Protein AF-A0A2Z6D5C2-F1 (afdb_monomer)

Secondary structure (DSSP, 8-state):
------------SS-----------HHHHHHHHHHHHHTT--HHHHHHHHHHHHHHHHHHTT--

Foldseek 3Di:
DDDPPDPDDPDDDDDPDDDDDDDDPPVVVVVLVVVCVVVVHDSVVVVVVVVVVVVVVVVVVVVD

Sequence (64 aa):
MEEKKKPGRPSTNKDDSVFVRARVPREVHKAFKLACTEDDLVMEDVIRDLINEWLTKRDKKKSV

Mean predicted aligned error: 11.24 Å

pLDDT: mean 81.66, std 18.23, range [43.03, 97.62]

Radius of gyration: 18.18 Å; Cα contacts (8 Å, |Δi|>4): 8; chains: 1; bounding box: 37×56×36 Å

Structure (mmCIF, N/CA/C/O backbone):
data_AF-A0A2Z6D5C2-F1
#
_entry.id   AF-A0A2Z6D5C2-F1
#
loop_
_atom_site.group_PDB
_atom_site.id
_atom_site.type_symbol
_atom_site.label_atom_id
_atom_site.label_alt_id
_atom_site.label_comp_id
_atom_site.label_asym_id
_atom_site.label_entity_id
_atom_site.label_seq_id
_atom_site.pdbx_PDB_ins_code
_atom_site.Cartn_x
_atom_site.Cartn_y
_atom_site.Cartn_z
_atom_site.occupancy
_atom_site.B_iso_or_equiv
_atom_site.auth_seq_id
_atom_site.auth_comp_id
_atom_site.auth_asym_id
_atom_site.auth_atom_id
_atom_site.pdbx_PDB_model_num
ATOM 1 N N . MET A 1 1 ? 15.457 -48.053 6.673 1.00 43.03 1 MET A N 1
ATOM 2 C CA . MET A 1 1 ? 14.959 -46.954 5.819 1.00 43.03 1 MET A CA 1
ATOM 3 C C . MET A 1 1 ? 15.116 -45.687 6.632 1.00 43.03 1 MET A C 1
ATOM 5 O O . MET A 1 1 ? 14.246 -45.367 7.424 1.00 43.03 1 MET A O 1
ATOM 9 N N . GLU A 1 2 ? 16.288 -45.064 6.562 1.00 44.94 2 GLU A N 1
ATOM 10 C CA . GLU A 1 2 ? 16.599 -43.886 7.373 1.00 44.94 2 GLU A CA 1
ATOM 11 C C . GLU A 1 2 ? 16.225 -42.627 6.594 1.00 44.94 2 GLU A C 1
ATOM 13 O O . GLU A 1 2 ? 16.728 -42.371 5.496 1.00 44.94 2 GLU A O 1
ATOM 18 N N . GLU A 1 3 ? 15.280 -41.875 7.152 1.00 46.59 3 GLU A N 1
ATOM 19 C CA . GLU A 1 3 ? 14.843 -40.581 6.650 1.00 46.59 3 GLU A CA 1
ATOM 20 C C . GLU A 1 3 ? 16.038 -39.628 6.556 1.00 46.59 3 GLU A C 1
ATOM 22 O O . GLU A 1 3 ? 16.626 -39.209 7.556 1.00 46.59 3 GLU A O 1
ATOM 27 N N . LYS A 1 4 ? 16.400 -39.251 5.327 1.00 50.22 4 LYS A N 1
ATOM 28 C CA . LYS A 1 4 ? 17.405 -38.217 5.086 1.00 50.22 4 LYS A CA 1
ATOM 29 C C . LYS A 1 4 ? 16.838 -36.863 5.512 1.00 50.22 4 LYS A C 1
ATOM 31 O O . LYS A 1 4 ? 16.169 -36.183 4.734 1.00 50.22 4 LYS A O 1
ATOM 36 N N . LYS A 1 5 ? 17.139 -36.465 6.753 1.00 50.62 5 LYS A N 1
ATOM 37 C CA . LYS A 1 5 ? 17.011 -35.091 7.255 1.00 50.62 5 LYS A CA 1
ATOM 38 C C . LYS A 1 5 ? 17.717 -34.159 6.264 1.00 50.62 5 LYS A C 1
ATOM 40 O O . LYS A 1 5 ? 18.940 -34.179 6.143 1.00 50.62 5 LYS A O 1
ATOM 45 N N . LYS A 1 6 ? 16.940 -33.376 5.510 1.00 61.34 6 LYS A N 1
ATOM 46 C CA . LYS A 1 6 ? 17.477 -32.336 4.622 1.00 61.34 6 LYS A CA 1
ATOM 47 C C . LYS A 1 6 ? 18.313 -31.386 5.486 1.00 61.34 6 LYS A C 1
ATOM 49 O O . LYS A 1 6 ? 17.786 -30.934 6.505 1.00 61.34 6 LYS A O 1
ATOM 54 N N . PRO A 1 7 ? 19.575 -31.086 5.135 1.00 53.94 7 PRO A N 1
ATOM 55 C CA . PRO A 1 7 ? 20.364 -30.145 5.909 1.00 53.94 7 PRO A CA 1
ATOM 56 C C . PRO A 1 7 ? 19.666 -28.789 5.823 1.00 53.94 7 PRO A C 1
ATOM 58 O O . PRO A 1 7 ? 19.607 -28.164 4.762 1.00 53.94 7 PRO A O 1
ATOM 61 N N . GLY A 1 8 ? 19.060 -28.379 6.940 1.00 59.34 8 GLY A N 1
ATOM 62 C CA . GLY A 1 8 ? 18.597 -27.015 7.121 1.00 59.34 8 GLY A CA 1
ATOM 63 C C . GLY A 1 8 ? 19.788 -26.110 6.863 1.00 59.34 8 GLY A C 1
ATOM 64 O O . GLY A 1 8 ? 20.841 -26.283 7.473 1.00 59.34 8 GLY A O 1
ATOM 65 N N . ARG A 1 9 ? 19.647 -25.215 5.886 1.00 62.00 9 ARG A N 1
ATOM 66 C CA . ARG A 1 9 ? 20.682 -24.250 5.531 1.00 62.00 9 ARG A CA 1
ATOM 67 C C . ARG A 1 9 ? 21.017 -23.447 6.796 1.00 62.00 9 ARG A C 1
ATOM 69 O O . ARG A 1 9 ? 20.109 -22.801 7.318 1.00 62.00 9 ARG A O 1
ATOM 76 N N . PRO A 1 10 ? 22.262 -23.466 7.296 1.00 60.81 10 PRO A N 1
ATOM 77 C CA . PRO A 1 10 ? 22.651 -22.539 8.342 1.00 60.81 10 PRO A CA 1
ATOM 78 C C . PRO A 1 10 ? 22.683 -21.150 7.703 1.00 60.81 10 PRO A C 1
ATOM 80 O O . PRO A 1 10 ? 23.501 -20.893 6.823 1.00 60.81 10 PRO A O 1
ATOM 83 N N . SER A 1 11 ? 21.744 -20.283 8.076 1.00 59.62 11 SER A N 1
ATOM 84 C CA . SER A 1 11 ? 21.791 -18.878 7.679 1.00 59.62 11 SER A CA 1
ATOM 85 C C . SER A 1 11 ? 22.398 -18.109 8.836 1.00 59.62 11 SER A C 1
ATOM 87 O O . SER A 1 11 ? 21.722 -17.753 9.794 1.00 59.62 11 SER A O 1
ATOM 89 N N . THR A 1 12 ? 23.710 -17.931 8.778 1.00 68.62 12 THR A N 1
ATOM 90 C CA . THR A 1 12 ? 24.379 -16.890 9.543 1.00 68.62 12 THR A CA 1
ATOM 91 C C . THR A 1 12 ? 24.219 -15.563 8.793 1.00 68.62 12 THR A C 1
ATOM 93 O O . THR A 1 12 ? 24.347 -15.529 7.570 1.00 68.62 12 THR A O 1
ATOM 96 N N . ASN A 1 13 ? 24.030 -14.485 9.565 1.00 53.03 13 ASN A N 1
ATOM 97 C CA . ASN A 1 13 ? 24.507 -13.111 9.331 1.00 53.03 13 ASN A CA 1
ATOM 98 C C . ASN A 1 13 ? 23.465 -12.004 9.017 1.00 53.03 13 ASN A C 1
ATOM 100 O O . ASN A 1 13 ? 22.908 -11.977 7.927 1.00 53.03 13 ASN A O 1
ATOM 104 N N . LYS A 1 14 ? 23.372 -11.070 9.990 1.00 53.84 14 LYS A N 1
ATOM 105 C CA . LYS A 1 14 ? 22.897 -9.663 10.017 1.00 53.84 14 LYS A CA 1
ATOM 106 C 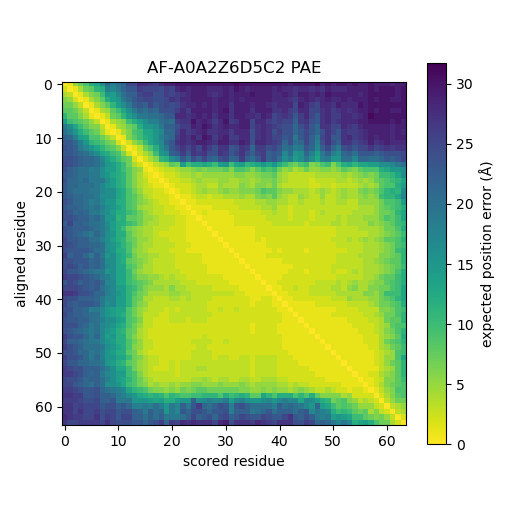C . LYS A 1 14 ? 21.508 -9.360 9.436 1.00 53.84 14 LYS A C 1
ATOM 108 O O . LYS A 1 14 ? 21.286 -9.543 8.251 1.00 53.84 14 LYS A O 1
ATOM 113 N N . ASP A 1 15 ? 20.659 -8.812 10.305 1.00 60.50 15 ASP A N 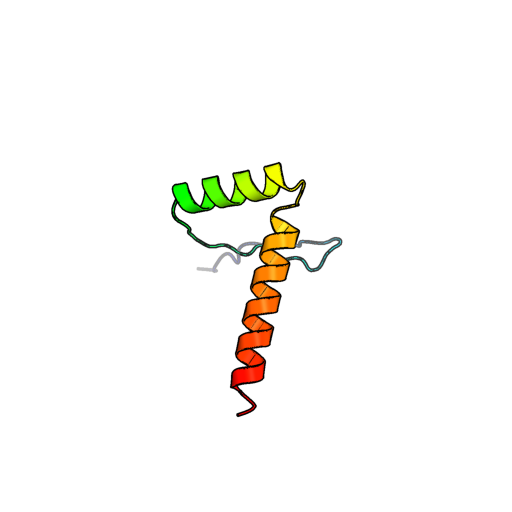1
ATOM 114 C CA . ASP A 1 15 ? 19.213 -8.585 10.189 1.00 60.50 15 ASP A CA 1
ATOM 115 C C . ASP A 1 15 ? 18.367 -9.848 10.412 1.00 60.50 15 ASP A C 1
ATOM 117 O O . ASP A 1 15 ? 18.258 -10.715 9.549 1.00 60.50 15 ASP A O 1
ATOM 121 N N . ASP A 1 16 ? 17.707 -9.925 11.576 1.00 79.62 16 ASP A N 1
ATOM 122 C CA . ASP A 1 16 ? 16.613 -10.858 11.914 1.00 79.62 16 ASP A CA 1
ATOM 123 C C . ASP A 1 16 ? 15.346 -10.615 11.054 1.00 79.62 16 ASP A C 1
ATOM 125 O O . ASP A 1 16 ? 14.205 -10.735 11.503 1.00 79.62 16 ASP A O 1
ATOM 129 N N . SER A 1 17 ? 15.534 -10.238 9.793 1.00 80.88 17 SER A N 1
ATOM 130 C CA . SER A 1 17 ? 14.482 -9.917 8.843 1.00 80.88 17 SER A CA 1
ATOM 131 C C . SER A 1 17 ? 14.031 -11.182 8.119 1.00 80.88 17 SER A C 1
ATOM 133 O O . SER A 1 17 ? 14.829 -11.968 7.603 1.00 80.88 17 SER A O 1
ATOM 135 N N . VAL A 1 18 ? 12.714 -11.389 8.066 1.00 88.12 18 VAL A N 1
ATOM 136 C CA . VAL A 1 18 ? 12.084 -12.537 7.402 1.00 88.12 18 VAL A CA 1
ATOM 137 C C . VAL A 1 18 ? 11.178 -12.078 6.263 1.00 88.12 18 VAL A C 1
ATOM 139 O O . VAL A 1 18 ? 10.449 -11.097 6.378 1.00 88.12 18 VAL A O 1
ATOM 142 N N . PHE A 1 19 ? 11.178 -12.820 5.153 1.00 87.00 19 PHE A N 1
ATOM 143 C CA . PHE A 1 19 ? 10.329 -12.500 4.004 1.00 87.00 19 PHE A CA 1
ATOM 144 C C . PHE A 1 19 ? 8.850 -12.789 4.280 1.00 87.00 19 PHE A C 1
ATOM 146 O O . PHE A 1 19 ? 8.466 -13.933 4.545 1.00 87.00 19 PHE A O 1
ATOM 153 N N . VAL A 1 20 ? 7.999 -11.784 4.075 1.00 87.62 20 VAL A N 1
ATOM 154 C CA . VAL A 1 20 ? 6.541 -11.949 4.060 1.00 87.62 20 VAL A CA 1
ATOM 155 C C . VAL A 1 20 ? 6.113 -12.478 2.689 1.00 87.62 20 VAL A C 1
ATOM 157 O O . VAL A 1 20 ? 6.064 -11.749 1.701 1.00 87.62 20 VAL A O 1
ATOM 160 N N . ARG A 1 21 ? 5.817 -13.780 2.599 1.00 89.44 21 ARG A N 1
ATOM 161 C CA . ARG A 1 21 ? 5.338 -14.406 1.354 1.00 89.44 21 ARG A CA 1
ATOM 162 C C . ARG A 1 21 ? 3.815 -14.333 1.274 1.00 89.44 21 ARG A C 1
ATOM 164 O O . ARG A 1 21 ? 3.128 -15.050 1.995 1.00 89.44 21 ARG A O 1
ATOM 171 N N . ALA A 1 22 ? 3.295 -13.530 0.349 1.00 89.94 22 ALA A N 1
ATOM 172 C CA . ALA A 1 22 ? 1.865 -13.425 0.066 1.00 89.94 22 ALA A CA 1
ATOM 173 C C . ALA A 1 22 ? 1.592 -13.465 -1.442 1.00 89.94 22 ALA A C 1
ATOM 175 O O . ALA A 1 22 ? 2.444 -13.112 -2.257 1.00 89.94 22 ALA A O 1
ATOM 176 N N . ARG A 1 23 ? 0.386 -13.901 -1.819 1.00 94.50 23 ARG A N 1
ATOM 177 C CA . ARG A 1 23 ? -0.114 -13.762 -3.190 1.00 94.50 23 ARG A CA 1
ATOM 178 C C . ARG A 1 23 ? -1.019 -12.545 -3.255 1.00 94.50 23 ARG A C 1
ATOM 180 O O . ARG A 1 23 ? -1.967 -12.448 -2.484 1.00 94.50 23 ARG A O 1
ATOM 187 N N . VAL A 1 24 ? -0.744 -11.667 -4.207 1.00 93.12 24 VAL A N 1
ATOM 188 C CA . VAL A 1 24 ? -1.584 -10.514 -4.530 1.00 93.12 24 VAL A CA 1
ATOM 189 C C . VAL A 1 24 ? -1.893 -10.520 -6.027 1.00 93.12 24 VAL A C 1
ATOM 191 O O . VAL A 1 24 ? -1.093 -11.049 -6.809 1.00 93.12 24 VAL A O 1
ATOM 194 N N . PRO A 1 25 ? -3.030 -9.954 -6.461 1.00 97.62 25 PRO A N 1
ATOM 195 C CA . PRO A 1 25 ? -3.297 -9.762 -7.880 1.00 97.62 25 PRO A CA 1
ATOM 196 C C . PRO A 1 25 ? -2.182 -8.945 -8.545 1.00 97.62 25 PRO A C 1
ATOM 198 O O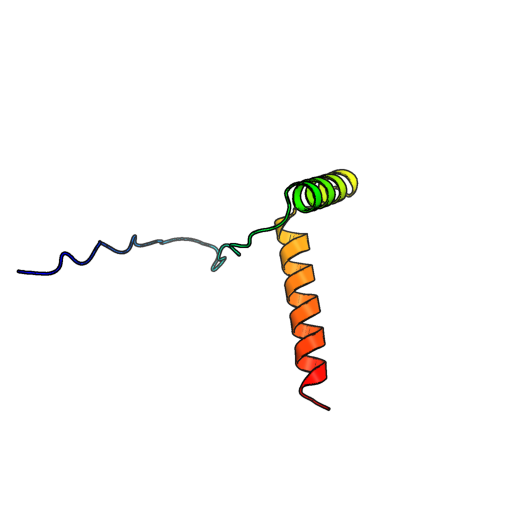 . PRO A 1 25 ? -1.647 -8.001 -7.958 1.00 97.62 25 PRO A O 1
ATOM 201 N N . ARG A 1 26 ? -1.841 -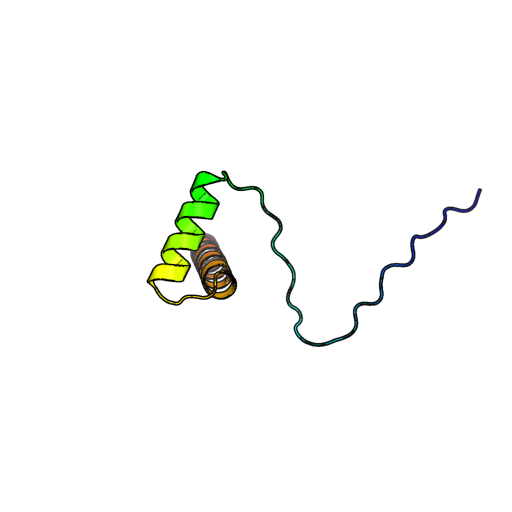9.282 -9.795 1.00 96.06 26 ARG A N 1
ATOM 202 C CA . ARG A 1 26 ? -0.749 -8.626 -10.539 1.00 96.06 26 ARG A CA 1
ATOM 203 C C . ARG A 1 26 ? -0.943 -7.113 -10.643 1.00 96.06 26 ARG A C 1
ATOM 205 O O . ARG A 1 26 ? 0.020 -6.360 -10.548 1.00 96.06 26 ARG A O 1
ATOM 212 N N . GLU A 1 27 ? -2.182 -6.687 -10.853 1.00 97.06 27 GLU A N 1
ATOM 213 C CA . GLU A 1 27 ? -2.548 -5.276 -10.993 1.00 97.06 27 GLU A CA 1
ATOM 214 C C . GLU A 1 27 ? -2.305 -4.504 -9.697 1.00 97.06 27 GLU A C 1
ATOM 216 O O . GLU A 1 27 ? -1.723 -3.425 -9.734 1.00 97.06 27 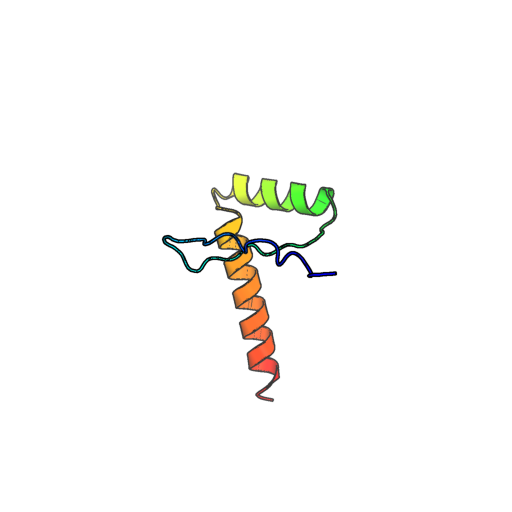GLU A O 1
ATOM 221 N N . VAL A 1 28 ? -2.631 -5.111 -8.552 1.00 96.44 28 VAL A N 1
ATOM 222 C CA . VAL A 1 28 ? -2.384 -4.532 -7.226 1.00 96.44 28 VAL A CA 1
ATOM 223 C C . VAL A 1 28 ? -0.887 -4.379 -6.975 1.00 96.44 28 VAL A C 1
ATOM 225 O O . VAL A 1 28 ? -0.442 -3.303 -6.593 1.00 96.44 28 VAL A O 1
ATOM 228 N N . HIS A 1 29 ? -0.087 -5.413 -7.256 1.00 95.38 29 HIS A N 1
ATOM 229 C CA . HIS A 1 29 ? 1.370 -5.322 -7.110 1.00 95.38 29 HIS A CA 1
ATOM 230 C C . HIS A 1 29 ? 1.979 -4.245 -8.019 1.00 95.38 29 HIS A C 1
ATOM 232 O O . HIS A 1 29 ? 2.894 -3.533 -7.614 1.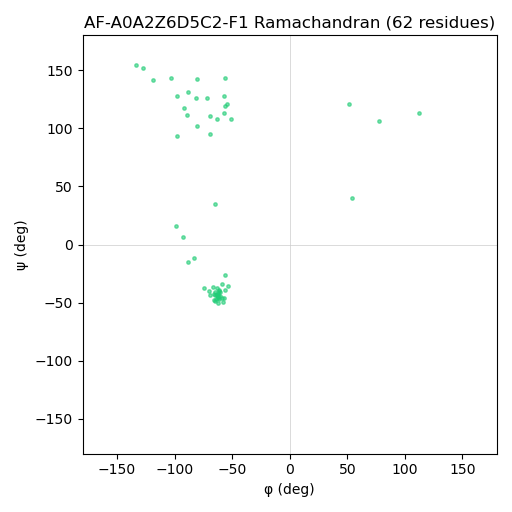00 95.38 29 HIS A O 1
ATOM 238 N N . LYS A 1 30 ? 1.469 -4.109 -9.251 1.00 96.94 30 LYS A N 1
ATOM 239 C CA . LYS A 1 30 ? 1.927 -3.080 -10.191 1.00 96.94 30 LYS A CA 1
ATOM 240 C C . LYS A 1 30 ? 1.603 -1.676 -9.682 1.00 96.94 30 LYS A C 1
ATOM 242 O O . LYS A 1 30 ? 2.492 -0.834 -9.697 1.00 96.94 30 LYS A O 1
ATOM 247 N N . ALA A 1 31 ? 0.368 -1.442 -9.243 1.00 97.19 31 ALA A N 1
ATOM 248 C CA . ALA A 1 31 ? -0.052 -0.153 -8.701 1.00 97.19 31 ALA A CA 1
ATOM 249 C C . ALA A 1 31 ? 0.745 0.208 -7.440 1.00 97.19 31 ALA A C 1
ATOM 251 O O . ALA A 1 31 ? 1.264 1.313 -7.345 1.00 97.19 31 ALA A O 1
ATOM 252 N N . PHE A 1 32 ? 0.927 -0.754 -6.531 1.00 95.88 32 PHE A N 1
ATOM 253 C CA . PHE A 1 32 ? 1.739 -0.580 -5.328 1.00 95.88 32 PHE A CA 1
ATOM 254 C C . PHE A 1 32 ? 3.181 -0.180 -5.658 1.00 95.88 32 PHE A C 1
ATOM 256 O O . PHE A 1 32 ? 3.687 0.812 -5.143 1.00 95.88 32 PHE A O 1
ATOM 263 N N . LYS A 1 33 ? 3.827 -0.912 -6.574 1.00 95.19 33 LYS A N 1
ATOM 264 C CA . LYS A 1 33 ? 5.194 -0.608 -7.005 1.00 95.19 33 LYS A CA 1
ATOM 265 C C . LYS A 1 33 ? 5.302 0.771 -7.659 1.00 95.19 33 LYS A C 1
ATOM 267 O O . LYS A 1 33 ? 6.302 1.452 -7.443 1.00 95.19 33 LYS A O 1
ATOM 272 N N . LEU A 1 34 ? 4.319 1.149 -8.479 1.00 97.31 34 LEU A N 1
ATOM 273 C CA . LEU A 1 34 ? 4.306 2.450 -9.143 1.00 97.31 34 LEU A CA 1
ATOM 274 C C . LEU A 1 34 ? 4.239 3.578 -8.110 1.00 97.31 34 LEU A C 1
ATOM 276 O O . LEU A 1 34 ? 5.136 4.409 -8.117 1.00 97.31 34 LEU A O 1
ATOM 280 N N . ALA A 1 35 ? 3.298 3.511 -7.165 1.00 97.19 35 ALA A N 1
ATOM 281 C CA . ALA A 1 35 ? 3.172 4.501 -6.095 1.00 97.19 35 ALA A CA 1
ATOM 282 C C . ALA A 1 35 ? 4.466 4.629 -5.273 1.00 97.19 35 ALA A C 1
ATOM 284 O O . ALA A 1 35 ? 4.983 5.723 -5.096 1.00 97.19 35 ALA A O 1
ATOM 285 N N . CYS A 1 36 ? 5.075 3.505 -4.869 1.00 97.00 36 CYS A N 1
ATOM 286 C CA . CYS A 1 36 ? 6.367 3.545 -4.170 1.00 97.00 36 CYS A CA 1
ATOM 287 C C . CYS A 1 36 ? 7.470 4.215 -5.006 1.00 97.00 36 CYS A C 1
ATOM 289 O O . CYS A 1 36 ? 8.344 4.863 -4.453 1.00 97.00 36 CYS A O 1
ATOM 291 N N . THR A 1 37 ? 7.443 4.062 -6.332 1.00 95.94 37 THR A N 1
ATOM 292 C CA . THR A 1 37 ? 8.431 4.700 -7.216 1.00 95.94 37 THR A CA 1
ATOM 293 C C . THR A 1 37 ? 8.169 6.200 -7.367 1.00 95.94 37 THR A C 1
ATOM 295 O O . THR A 1 37 ? 9.118 6.969 -7.439 1.00 95.94 37 THR A O 1
ATOM 298 N N . GLU A 1 38 ? 6.903 6.617 -7.433 1.00 96.94 38 GLU A N 1
ATOM 299 C CA . GLU A 1 38 ? 6.514 8.029 -7.554 1.00 96.94 38 GLU A CA 1
ATOM 300 C C . GLU A 1 38 ? 6.874 8.835 -6.298 1.00 96.94 38 GLU A C 1
ATOM 302 O O . GLU A 1 38 ? 7.317 9.975 -6.417 1.00 96.94 38 GLU A O 1
ATOM 307 N N . ASP A 1 39 ? 6.753 8.221 -5.119 1.00 95.69 39 ASP A N 1
ATOM 308 C CA . ASP A 1 39 ? 7.038 8.845 -3.821 1.00 95.69 39 ASP A CA 1
ATOM 309 C C . ASP A 1 39 ? 8.485 8.619 -3.314 1.00 95.69 39 ASP A C 1
ATOM 311 O O . ASP A 1 39 ? 8.801 8.984 -2.183 1.00 95.69 39 ASP A O 1
ATOM 315 N N . ASP A 1 40 ? 9.365 8.011 -4.124 1.00 95.31 40 ASP A N 1
ATOM 316 C CA . ASP A 1 40 ? 10.749 7.627 -3.761 1.00 95.31 40 ASP A CA 1
ATOM 317 C C . ASP A 1 40 ? 10.837 6.755 -2.484 1.00 95.31 40 ASP A C 1
ATOM 319 O O . ASP A 1 40 ? 11.714 6.899 -1.633 1.00 95.31 40 ASP A O 1
ATOM 323 N N . LEU A 1 41 ? 9.892 5.822 -2.335 1.00 95.62 41 LEU A N 1
ATOM 324 C CA . LEU A 1 41 ? 9.771 4.925 -1.187 1.00 95.62 41 LEU A CA 1
ATOM 325 C C . LEU A 1 41 ? 10.271 3.513 -1.498 1.00 95.62 41 LEU A C 1
ATOM 327 O O . LEU A 1 41 ? 10.026 2.927 -2.558 1.00 95.62 41 LEU A O 1
ATOM 331 N N . VAL A 1 42 ? 10.896 2.892 -0.500 1.00 94.56 42 VAL A N 1
ATOM 332 C CA . VAL A 1 42 ? 11.268 1.478 -0.562 1.00 94.56 42 VAL A CA 1
ATOM 333 C C . VAL A 1 42 ? 10.050 0.625 -0.205 1.00 94.56 42 VAL A C 1
ATOM 335 O O . VAL A 1 42 ? 9.447 0.771 0.856 1.00 94.56 4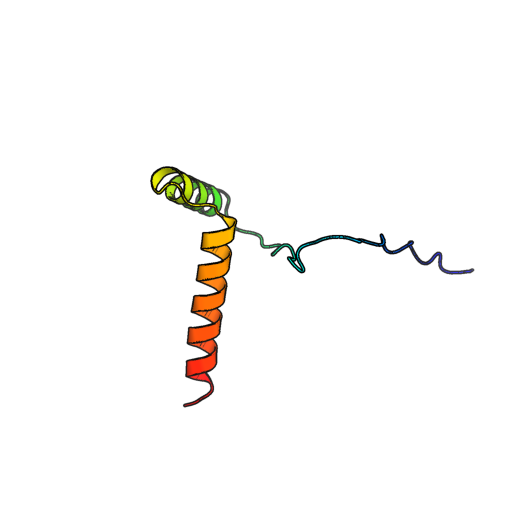2 VAL A O 1
ATOM 338 N N . MET A 1 43 ? 9.704 -0.324 -1.080 1.00 92.38 43 MET A N 1
ATOM 339 C CA . MET A 1 43 ? 8.547 -1.216 -0.892 1.00 92.38 43 MET A CA 1
ATOM 340 C C . MET A 1 43 ? 8.560 -1.952 0.458 1.00 92.38 43 MET A C 1
ATOM 342 O O . MET A 1 43 ? 7.500 -2.186 1.034 1.00 92.38 43 MET A O 1
ATOM 346 N N . GLU A 1 44 ? 9.741 -2.328 0.955 1.00 92.19 44 GLU A N 1
ATOM 347 C CA . GLU A 1 44 ? 9.892 -3.009 2.245 1.00 92.19 44 GLU A CA 1
ATOM 348 C C . GLU A 1 44 ? 9.475 -2.122 3.423 1.00 92.19 44 GLU A C 1
ATOM 350 O O . GLU A 1 44 ? 8.735 -2.589 4.289 1.00 92.19 44 GLU A O 1
ATOM 355 N N . ASP A 1 45 ? 9.871 -0.845 3.420 1.00 93.12 45 ASP A N 1
ATOM 356 C CA . ASP A 1 45 ? 9.482 0.119 4.452 1.00 93.12 45 ASP A CA 1
ATOM 357 C C . ASP A 1 45 ? 7.959 0.293 4.477 1.00 93.12 45 ASP A C 1
ATOM 359 O O . ASP A 1 45 ? 7.332 0.145 5.526 1.00 93.12 45 ASP A O 1
ATOM 363 N N . VAL A 1 46 ? 7.343 0.469 3.303 1.00 95.31 46 VAL A N 1
ATOM 364 C CA . VAL A 1 46 ? 5.886 0.624 3.186 1.00 95.31 46 VAL A CA 1
ATOM 365 C C . VAL A 1 46 ? 5.145 -0.626 3.670 1.00 95.31 46 VAL A C 1
ATOM 367 O O . VAL A 1 46 ? 4.158 -0.527 4.399 1.00 95.31 46 VAL A O 1
ATOM 370 N N . ILE A 1 47 ? 5.611 -1.824 3.302 1.00 94.25 47 ILE A N 1
ATOM 371 C CA . ILE A 1 47 ? 5.010 -3.082 3.772 1.00 94.25 47 ILE A CA 1
ATOM 372 C C . ILE A 1 47 ? 5.152 -3.212 5.293 1.00 94.25 47 ILE A C 1
ATOM 374 O O . ILE A 1 47 ? 4.188 -3.594 5.960 1.00 94.25 47 ILE A O 1
ATOM 378 N N . ARG A 1 48 ? 6.323 -2.885 5.851 1.00 93.19 48 ARG A N 1
ATOM 379 C CA . ARG A 1 48 ? 6.564 -2.903 7.298 1.00 93.19 48 ARG A CA 1
ATOM 380 C C . ARG A 1 48 ? 5.600 -1.966 8.024 1.00 93.19 48 ARG A C 1
ATOM 382 O O . ARG A 1 48 ? 4.988 -2.381 9.009 1.00 93.19 48 ARG A O 1
ATOM 389 N N . ASP A 1 49 ? 5.422 -0.748 7.523 1.00 94.50 49 ASP A N 1
ATOM 390 C CA . ASP A 1 49 ? 4.530 0.241 8.129 1.00 94.50 49 ASP A CA 1
ATOM 391 C C . ASP A 1 49 ? 3.063 -0.192 8.053 1.00 94.50 49 ASP A C 1
ATOM 393 O O . ASP A 1 49 ? 2.359 -0.142 9.062 1.00 94.50 49 ASP A O 1
ATOM 397 N N . LEU A 1 50 ? 2.613 -0.730 6.913 1.00 94.56 50 LEU A N 1
ATOM 398 C CA . LEU A 1 50 ? 1.259 -1.281 6.769 1.00 94.56 50 LEU A CA 1
ATOM 399 C C . LEU A 1 50 ? 0.999 -2.450 7.734 1.00 94.56 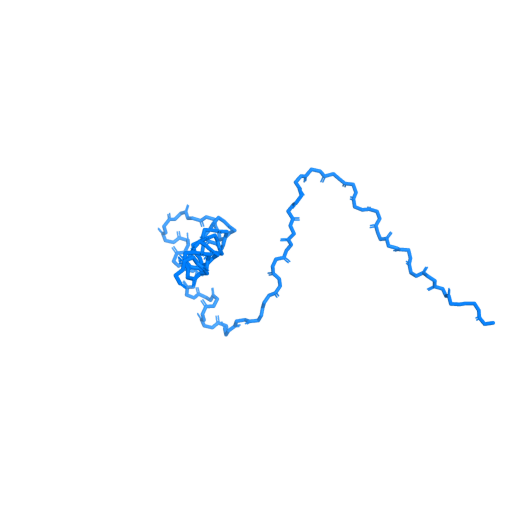50 LEU A C 1
ATOM 401 O O . LEU A 1 50 ? -0.078 -2.539 8.331 1.00 94.56 50 LEU A O 1
ATOM 405 N N . ILE A 1 51 ? 1.978 -3.343 7.916 1.00 94.50 51 ILE A N 1
ATOM 406 C CA . ILE A 1 51 ? 1.877 -4.462 8.864 1.00 94.50 51 ILE A CA 1
ATOM 407 C C . ILE A 1 51 ? 1.800 -3.940 10.305 1.00 94.50 51 ILE A C 1
ATOM 409 O O . ILE A 1 51 ? 0.919 -4.361 11.059 1.00 94.50 51 ILE A O 1
ATOM 413 N N . ASN A 1 52 ? 2.677 -3.009 10.688 1.00 94.38 52 ASN A N 1
ATOM 414 C CA . ASN A 1 52 ? 2.692 -2.411 12.026 1.00 94.38 52 ASN A CA 1
ATOM 415 C C . ASN A 1 52 ? 1.403 -1.648 12.334 1.00 94.38 52 ASN A C 1
ATOM 417 O O . ASN A 1 52 ? 0.854 -1.767 13.434 1.00 94.38 52 ASN A O 1
ATOM 421 N N . GLU A 1 53 ? 0.884 -0.898 11.363 1.00 96.00 53 GLU A N 1
ATOM 422 C CA . GLU A 1 53 ? -0.373 -0.172 11.504 1.00 96.00 53 GLU A CA 1
ATOM 423 C C . GLU A 1 53 ? -1.538 -1.143 11.739 1.00 96.00 53 GLU A C 1
ATOM 425 O O . GLU A 1 53 ? -2.342 -0.959 12.660 1.00 96.00 53 GLU A O 1
ATOM 430 N N . TRP A 1 54 ? -1.606 -2.222 10.954 1.00 95.06 54 TRP A N 1
ATOM 431 C CA . TRP A 1 54 ? -2.635 -3.245 11.108 1.00 95.06 54 TRP A CA 1
ATOM 432 C C . TRP A 1 54 ? -2.551 -3.958 12.464 1.00 95.06 54 TRP A C 1
ATOM 434 O O . TRP A 1 54 ? -3.579 -4.146 13.123 1.00 95.06 54 TRP A O 1
ATOM 444 N N . LEU A 1 55 ? -1.343 -4.310 12.917 1.00 94.25 55 LEU A N 1
ATOM 445 C CA . LEU A 1 55 ? -1.120 -4.920 14.232 1.00 94.25 55 LEU A CA 1
ATOM 446 C C . LEU A 1 55 ? -1.536 -3.979 15.365 1.00 94.25 55 LEU A C 1
ATOM 448 O O . LEU A 1 55 ? -2.267 -4.395 16.260 1.00 94.25 55 LEU A O 1
ATOM 452 N N . THR A 1 56 ? -1.162 -2.701 15.284 1.00 94.50 56 THR A N 1
ATOM 453 C CA . THR A 1 56 ? -1.538 -1.675 16.269 1.00 94.50 56 THR A CA 1
ATOM 454 C C . THR A 1 56 ? -3.055 -1.501 16.344 1.00 94.50 56 THR A C 1
ATOM 456 O O . THR A 1 56 ? -3.633 -1.446 17.432 1.00 94.50 56 THR A O 1
ATOM 459 N N . LYS A 1 57 ? -3.737 -1.448 15.191 1.00 93.81 57 LYS A N 1
ATOM 460 C CA . LYS A 1 57 ? -5.207 -1.380 15.119 1.00 93.81 57 LYS A CA 1
ATOM 461 C C . LYS A 1 57 ? -5.861 -2.631 15.710 1.00 93.81 57 LYS A C 1
ATOM 463 O O . LYS A 1 57 ? -6.898 -2.528 16.365 1.00 93.81 57 LYS A O 1
ATOM 468 N N . ARG A 1 58 ? -5.267 -3.808 15.499 1.00 90.62 58 ARG A N 1
ATOM 469 C CA . ARG A 1 58 ? -5.759 -5.077 16.048 1.00 90.62 58 ARG A CA 1
ATOM 470 C C . ARG A 1 58 ? -5.573 -5.169 17.561 1.00 90.62 58 ARG A C 1
ATOM 472 O O . ARG A 1 58 ? -6.468 -5.675 18.232 1.00 90.62 58 ARG A O 1
ATOM 479 N N . ASP A 1 59 ? -4.451 -4.692 18.085 1.00 83.81 59 ASP A N 1
ATOM 480 C CA . ASP A 1 59 ? -4.148 -4.720 19.517 1.00 83.81 59 ASP A CA 1
ATOM 481 C C . ASP A 1 59 ? -5.055 -3.769 20.309 1.00 83.81 59 ASP A C 1
ATOM 483 O O . ASP A 1 59 ? -5.702 -4.184 21.268 1.00 83.81 59 ASP A O 1
ATOM 487 N N . LYS A 1 60 ? -5.275 -2.548 19.800 1.00 69.56 60 LYS A N 1
ATOM 488 C CA . LYS A 1 60 ? -6.273 -1.611 20.355 1.00 69.56 60 LYS A CA 1
ATOM 489 C C . LYS A 1 60 ? -7.688 -2.194 20.417 1.00 69.56 60 LYS A C 1
ATOM 491 O O . LYS A 1 60 ? -8.480 -1.785 21.256 1.00 69.56 60 LYS A O 1
ATOM 496 N N . LYS A 1 61 ? -8.010 -3.152 19.544 1.00 60.53 61 LYS A N 1
ATOM 497 C CA . LYS A 1 61 ? -9.311 -3.832 19.503 1.00 60.53 61 LYS A CA 1
ATOM 498 C C . LYS A 1 61 ? -9.429 -4.993 20.500 1.00 60.53 61 LYS A C 1
ATOM 500 O O . LYS A 1 61 ? -10.528 -5.495 20.684 1.00 60.53 61 LYS A O 1
ATOM 505 N N . LYS A 1 62 ? -8.327 -5.435 21.121 1.00 57.91 62 LYS A N 1
ATOM 506 C CA . LYS A 1 62 ? -8.331 -6.447 22.195 1.00 57.91 62 LYS A CA 1
ATOM 507 C C . LYS A 1 62 ? -8.493 -5.856 23.598 1.00 57.91 62 LYS A C 1
ATOM 509 O O . LYS A 1 62 ? -8.774 -6.611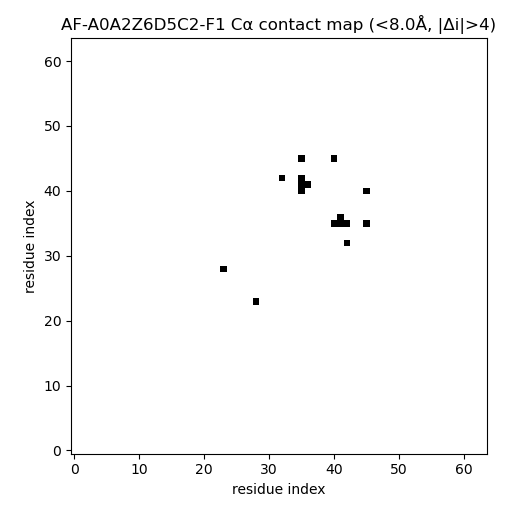 24.520 1.00 57.91 62 LYS A O 1
ATOM 514 N N . SER A 1 63 ? -8.306 -4.547 23.748 1.00 53.72 63 SER A N 1
ATOM 515 C CA . SER A 1 63 ? -8.383 -3.836 25.034 1.00 53.72 63 SER A CA 1
ATOM 516 C C . SER A 1 63 ? -9.729 -3.130 25.262 1.00 53.72 63 SER A C 1
ATOM 518 O O . SER A 1 63 ? -9.815 -2.261 26.127 1.00 53.72 63 SER A O 1
ATOM 520 N N . VAL A 1 64 ? -10.757 -3.483 24.479 1.00 45.88 64 VAL A N 1
ATOM 521 C CA . VAL A 1 64 ? -12.163 -3.073 24.647 1.00 45.88 64 VAL A CA 1
ATOM 522 C C . VAL A 1 64 ? -13.017 -4.311 24.851 1.00 45.88 64 VAL A C 1
ATOM 524 O O . VAL A 1 64 ? -12.865 -5.249 24.035 1.00 45.88 64 VAL A O 1
#

Solvent-accessible surface area (backbone atoms only — not comparable to full-atom values): 4321 Å² total; per-residue (Å²): 138,81,82,79,76,72,82,74,78,84,82,81,81,85,75,100,74,76,87,85,87,77,89,71,59,70,66,56,55,50,52,52,53,48,52,27,60,75,70,77,46,57,66,66,59,56,52,50,50,54,51,51,52,52,50,51,57,52,53,64,58,69,79,106